Protein AF-A0A8B8A934-F1 (afdb_monomer)

Secondary structure (DSSP, 8-state):
---PPP------EEESSEEEEEETTTTEEEEEEEEE-SSS-SEEEGGGGGG-HHHHHHHHHHHHHTT------------------------------------------HHHHHHHHHHHHHHHHHHHHHHHHHHHHHHHHHHHHHHHHHHHHHHTTS----

Sequence (162 aa):
MNGTVEVCAPKRNIIGKVCAEYNYGGKTIQRHSKAHCKKCPQVYVSLKSFLYQECYKYVQNYITSQDITTLPPTRATADSSLPTLSSKASDVFEEISSTTTESIAKGTDNHSLIVIISLVCIIAVAVIMLIIVFLRQRKLYNNMDRSRFQYRDKDNSDEPFL

Radius of gyration: 29.74 Å; Cα contacts (8 Å, |Δi|>4): 90; chains: 1; bounding box: 53×74×87 Å

Organism: Crassostrea virginica (NCBI:txid6565)

Mean predicted aligned error: 20.71 Å

Solvent-accessible surface area (backbone atoms only — not comparable to full-atom values): 10635 Å² total; per-residue (Å²): 138,90,77,88,81,88,75,90,49,68,86,37,78,33,73,44,45,43,29,70,40,77,39,77,93,74,51,30,54,41,67,34,91,87,42,72,42,87,87,51,57,56,62,45,51,48,87,57,47,84,76,44,61,68,50,58,51,50,53,50,53,51,39,62,74,66,68,59,80,73,74,76,86,76,76,92,68,92,81,89,84,86,86,87,90,88,82,89,81,91,88,80,88,82,87,88,82,90,84,86,84,84,80,82,86,73,83,67,54,68,66,59,52,50,52,52,53,52,52,53,51,53,53,51,52,51,52,52,50,50,50,52,50,50,54,50,50,50,51,52,51,52,49,54,54,53,53,53,54,59,53,54,60,52,64,70,67,71,66,78,92,126

Foldseek 3Di:
DQDDDDADADKDKAAAQFAWDQDPVRSHTYGPPVGGADPDDRIDISVCRVVRVVSSVSVVVVCVVVVPPPDPPDDDDDDDDDDDDDDDDDDDDDDDDDDDDDDDPPPCPVVNVVVVVVVVVVVVVVVVVVVVVVVVVVVVVVVVVVVVVVVVVVVVVPDDDD

pLDDT: mean 74.5, std 23.87, range [25.52, 98.12]

Structure (mmCIF, N/CA/C/O backbone):
data_AF-A0A8B8A934-F1
#
_entry.id   AF-A0A8B8A934-F1
#
loop_
_atom_site.group_PDB
_atom_site.id
_atom_site.type_symbol
_atom_site.label_atom_id
_atom_site.label_alt_id
_atom_site.label_comp_id
_atom_site.label_asym_id
_atom_site.label_entity_id
_atom_site.label_seq_id
_atom_site.pdbx_PDB_ins_code
_atom_site.Cartn_x
_atom_site.Cartn_y
_atom_site.Cartn_z
_atom_site.occupancy
_atom_site.B_iso_or_equiv
_atom_site.auth_seq_id
_atom_site.auth_comp_id
_atom_site.auth_asym_id
_atom_site.auth_atom_id
_atom_site.pdbx_PDB_model_num
ATOM 1 N N . MET A 1 1 ? -19.919 17.647 5.607 1.00 41.59 1 MET A N 1
ATOM 2 C CA . MET A 1 1 ? -20.293 16.822 4.435 1.00 41.59 1 MET A CA 1
ATOM 3 C C . MET A 1 1 ? -19.438 15.566 4.453 1.00 41.59 1 MET A C 1
ATOM 5 O O . MET A 1 1 ? -18.224 15.696 4.429 1.00 41.59 1 MET A O 1
ATOM 9 N N . ASN A 1 2 ? -20.049 14.382 4.534 1.00 47.59 2 ASN A N 1
ATOM 10 C CA . ASN A 1 2 ? -19.340 13.100 4.479 1.00 47.59 2 ASN A CA 1
ATOM 11 C C . ASN A 1 2 ? -19.499 12.527 3.073 1.00 47.59 2 ASN A C 1
ATOM 13 O O . ASN A 1 2 ? -20.621 12.224 2.675 1.00 47.59 2 ASN A O 1
ATOM 17 N N . GLY A 1 3 ? -18.408 12.399 2.326 1.00 62.56 3 GLY A N 1
ATOM 18 C CA . GLY A 1 3 ? -18.427 11.839 0.978 1.00 62.56 3 GLY A CA 1
ATOM 19 C C . GLY A 1 3 ? -17.283 10.857 0.781 1.00 62.56 3 GLY A C 1
ATOM 20 O O . GLY A 1 3 ? -16.184 11.058 1.295 1.00 62.56 3 GLY A O 1
ATOM 21 N N . THR A 1 4 ? -17.541 9.786 0.040 1.00 73.38 4 THR A N 1
ATOM 22 C CA . THR A 1 4 ? -16.485 8.963 -0.549 1.00 73.38 4 THR A CA 1
ATOM 23 C C . THR A 1 4 ? -15.988 9.655 -1.809 1.00 73.38 4 THR A C 1
ATOM 25 O O . THR A 1 4 ? -16.798 10.125 -2.606 1.00 73.38 4 THR A O 1
ATOM 28 N N . VAL A 1 5 ? -14.673 9.708 -2.001 1.00 79.00 5 VAL A N 1
ATOM 29 C CA . VAL A 1 5 ? -14.085 10.196 -3.249 1.00 79.00 5 VAL A CA 1
ATOM 30 C C . VAL A 1 5 ? -13.743 9.005 -4.136 1.00 79.00 5 VAL A C 1
ATOM 32 O O . VAL A 1 5 ? -13.104 8.050 -3.688 1.00 79.00 5 VAL A O 1
ATOM 35 N N . GLU A 1 6 ? -14.193 9.048 -5.384 1.0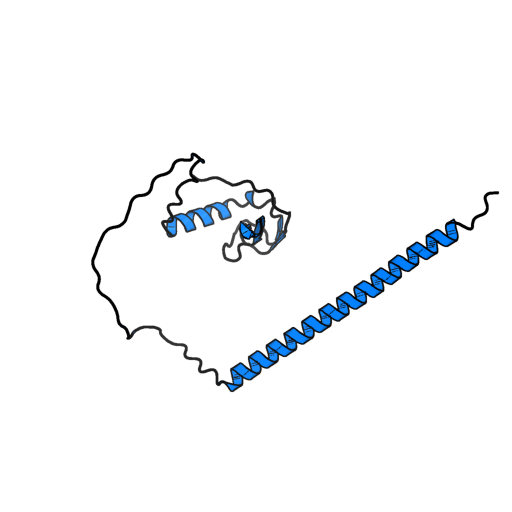0 86.62 6 GLU A N 1
ATOM 36 C CA . GLU A 1 6 ? -13.732 8.124 -6.411 1.00 86.62 6 GLU A CA 1
ATOM 37 C C . GLU A 1 6 ? -12.460 8.690 -7.040 1.00 86.62 6 GLU A C 1
ATOM 39 O O . GLU A 1 6 ? -12.375 9.875 -7.363 1.00 86.62 6 GLU A O 1
ATOM 44 N N . VAL A 1 7 ? -11.445 7.845 -7.173 1.00 89.31 7 VAL A N 1
ATOM 45 C CA . VAL A 1 7 ? -10.138 8.227 -7.705 1.00 89.31 7 VAL A CA 1
ATOM 46 C C . VAL A 1 7 ? -9.689 7.195 -8.723 1.00 89.31 7 VAL A C 1
ATOM 48 O O . VAL A 1 7 ? -9.840 5.991 -8.518 1.00 89.31 7 VAL A O 1
ATOM 51 N N . CYS A 1 8 ? -9.083 7.663 -9.809 1.00 92.25 8 CYS A N 1
ATOM 52 C CA . CYS A 1 8 ? -8.405 6.785 -10.750 1.00 92.25 8 CYS A CA 1
ATOM 53 C C . CYS A 1 8 ? -7.002 6.483 -10.211 1.00 92.25 8 CYS A C 1
ATOM 55 O O . CYS A 1 8 ? -6.138 7.359 -10.185 1.00 92.25 8 CYS A O 1
ATOM 57 N N . ALA A 1 9 ? -6.790 5.254 -9.739 1.00 93.75 9 ALA A N 1
ATOM 58 C CA . ALA A 1 9 ? -5.533 4.821 -9.139 1.00 93.75 9 ALA A CA 1
ATOM 59 C C . ALA A 1 9 ? -5.182 3.379 -9.550 1.00 93.75 9 ALA A C 1
ATOM 61 O O . ALA A 1 9 ? -6.084 2.556 -9.740 1.00 93.75 9 ALA A O 1
ATOM 62 N N . PRO A 1 10 ? -3.887 3.019 -9.634 1.00 94.44 10 PRO A N 1
ATOM 63 C CA . PRO A 1 10 ? -3.480 1.652 -9.935 1.00 94.44 10 PRO A CA 1
ATOM 64 C C . PRO A 1 10 ? -3.985 0.632 -8.904 1.00 94.44 10 PRO A C 1
ATOM 66 O O . PRO A 1 10 ? -4.003 0.875 -7.693 1.00 94.44 10 PRO A O 1
ATOM 69 N N . LYS A 1 11 ? -4.318 -0.569 -9.382 1.00 95.56 11 LYS A N 1
ATOM 70 C CA . LYS A 1 11 ? -4.669 -1.710 -8.529 1.00 95.56 11 LYS A CA 1
ATOM 71 C C . LYS A 1 11 ? -3.444 -2.156 -7.720 1.00 95.56 11 LYS A C 1
ATOM 73 O O . LYS A 1 11 ? -2.396 -2.462 -8.285 1.00 95.56 11 LYS A O 1
ATOM 78 N N . ARG A 1 12 ? -3.579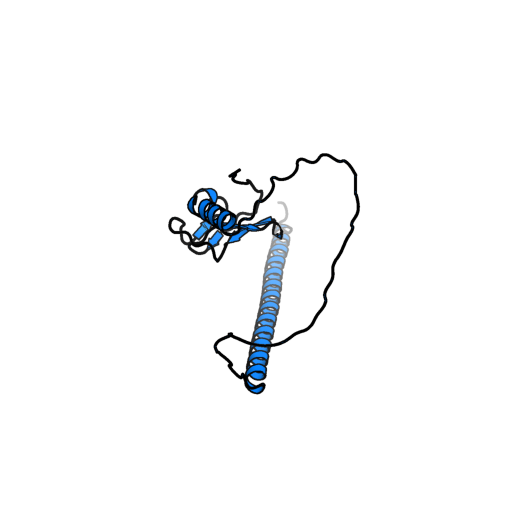 -2.231 -6.395 1.00 96.12 12 ARG A N 1
ATOM 79 C CA . ARG A 1 12 ? -2.525 -2.664 -5.461 1.00 96.12 12 ARG A CA 1
ATOM 80 C C . ARG A 1 12 ? -3.099 -3.604 -4.411 1.00 96.12 12 ARG A C 1
ATOM 82 O O . ARG A 1 12 ? -4.290 -3.549 -4.120 1.00 96.12 12 ARG A O 1
ATOM 89 N N . ASN A 1 13 ? -2.249 -4.438 -3.825 1.00 97.88 13 ASN A N 1
ATOM 90 C CA . ASN A 1 13 ? -2.611 -5.205 -2.638 1.00 97.88 13 ASN A CA 1
ATOM 91 C C . ASN A 1 13 ? -2.275 -4.387 -1.390 1.00 97.88 13 ASN A C 1
ATOM 93 O O . ASN A 1 13 ? -1.154 -3.902 -1.243 1.00 97.88 13 ASN A O 1
ATOM 97 N N . ILE A 1 14 ? -3.246 -4.251 -0.498 1.00 97.75 14 ILE A N 1
ATOM 98 C CA . ILE A 1 14 ? -3.086 -3.699 0.841 1.00 97.75 14 ILE A CA 1
ATOM 99 C C . ILE A 1 14 ? -2.813 -4.869 1.777 1.00 97.75 14 ILE A C 1
ATOM 101 O O . ILE A 1 14 ? -3.566 -5.841 1.773 1.00 97.75 14 ILE A O 1
ATOM 105 N N . ILE A 1 15 ? -1.714 -4.791 2.526 1.00 97.44 15 ILE A N 1
ATOM 106 C CA . ILE A 1 15 ? -1.213 -5.877 3.373 1.00 97.44 15 ILE A CA 1
ATOM 107 C C . ILE A 1 15 ? -1.299 -5.461 4.842 1.00 97.44 15 ILE A C 1
ATOM 109 O O . ILE A 1 15 ? -0.876 -4.365 5.214 1.00 97.44 15 ILE A O 1
ATOM 113 N N . GLY A 1 16 ? -1.781 -6.379 5.671 1.00 96.25 16 GLY A N 1
ATOM 114 C CA . GLY A 1 16 ? -2.090 -6.196 7.080 1.00 96.25 16 GLY A CA 1
ATOM 115 C C . GLY A 1 16 ? -3.568 -5.884 7.309 1.00 96.25 16 GLY A C 1
ATOM 116 O O . GLY A 1 16 ? -4.259 -5.379 6.425 1.00 96.25 16 GLY A O 1
ATOM 117 N N . LYS A 1 17 ? -4.038 -6.124 8.539 1.00 96.81 17 LYS A N 1
ATOM 118 C CA . LYS A 1 17 ? -5.351 -5.668 9.026 1.00 96.81 17 LYS A CA 1
ATOM 119 C C . LYS A 1 17 ? -5.389 -4.150 9.236 1.00 96.81 17 LYS A C 1
ATOM 121 O O . LYS A 1 17 ? -5.476 -3.656 10.363 1.00 96.81 17 LYS A O 1
ATOM 126 N N . VAL A 1 18 ? -5.251 -3.409 8.142 1.00 96.50 18 VAL A N 1
ATOM 127 C CA . VAL A 1 18 ? -5.225 -1.948 8.128 1.00 96.50 18 VAL A CA 1
ATOM 128 C C . VAL A 1 18 ? -6.009 -1.355 6.958 1.00 96.50 18 VAL A C 1
ATOM 130 O O . VAL A 1 18 ? -6.218 -1.980 5.913 1.00 96.50 18 VAL A O 1
ATOM 133 N N . CYS A 1 19 ? -6.453 -0.125 7.159 1.00 95.19 19 CYS A N 1
ATOM 134 C CA . CYS A 1 19 ? -7.199 0.653 6.194 1.00 95.19 19 CYS A CA 1
ATOM 135 C C . CYS A 1 19 ? -6.322 1.104 5.027 1.00 95.19 19 CYS A C 1
ATOM 137 O O . CYS A 1 19 ? -5.097 1.219 5.132 1.00 95.19 19 CYS A O 1
ATOM 139 N N . ALA A 1 20 ? -6.976 1.366 3.903 1.00 94.94 20 ALA A N 1
ATOM 140 C CA . ALA A 1 20 ? -6.359 2.003 2.758 1.00 94.94 20 ALA A CA 1
ATOM 141 C C . ALA A 1 20 ? -6.595 3.513 2.823 1.00 94.94 20 ALA A C 1
ATOM 143 O O . ALA A 1 20 ? -7.642 3.963 3.285 1.00 94.94 20 ALA A O 1
ATOM 144 N N . GLU A 1 21 ? -5.643 4.280 2.314 1.00 92.81 21 GLU A N 1
ATOM 145 C CA . GLU A 1 21 ? -5.765 5.721 2.112 1.00 92.81 21 GLU A CA 1
ATOM 146 C C . GLU A 1 21 ? -5.400 6.081 0.676 1.00 92.81 21 GLU A C 1
ATOM 148 O O . GLU A 1 21 ? -4.699 5.328 -0.007 1.00 92.81 21 GLU A O 1
ATOM 153 N N . TYR A 1 22 ? -5.845 7.249 0.225 1.00 92.62 22 TYR A N 1
ATOM 154 C CA . TYR A 1 22 ? -5.385 7.813 -1.032 1.00 92.62 22 TYR A CA 1
ATOM 155 C C . TYR A 1 22 ? -4.233 8.786 -0.782 1.00 92.62 22 TYR A C 1
ATOM 157 O O . TYR A 1 22 ? -4.380 9.773 -0.066 1.00 92.62 22 TYR A O 1
ATOM 165 N N . ASN A 1 23 ? -3.087 8.513 -1.397 1.00 92.12 23 ASN A N 1
ATOM 166 C CA . ASN A 1 23 ? -1.941 9.407 -1.397 1.00 92.12 23 ASN A CA 1
ATOM 167 C C . ASN A 1 23 ? -2.037 10.343 -2.602 1.00 92.12 23 ASN A C 1
ATOM 169 O O . ASN A 1 23 ? -1.838 9.910 -3.738 1.00 92.12 23 ASN A O 1
ATOM 173 N N . TYR A 1 24 ? -2.309 11.623 -2.348 1.00 90.56 24 TYR A N 1
ATOM 174 C CA . TYR A 1 24 ? -2.431 12.641 -3.393 1.00 90.56 24 TYR A CA 1
ATOM 175 C C . TYR A 1 24 ? -1.134 12.842 -4.186 1.00 90.56 24 TYR A C 1
ATOM 177 O O . TYR A 1 24 ? -1.185 12.930 -5.412 1.00 90.56 24 TYR A O 1
ATOM 185 N N . GLY A 1 25 ? 0.025 12.853 -3.519 1.00 92.06 25 GLY A N 1
ATOM 186 C CA . GLY A 1 25 ? 1.323 13.015 -4.183 1.00 92.06 25 GLY A CA 1
ATOM 187 C C . GLY A 1 25 ? 1.680 11.820 -5.068 1.00 92.06 25 GLY A C 1
ATOM 188 O O . GLY A 1 25 ? 2.184 11.986 -6.174 1.00 92.06 25 GLY A O 1
ATOM 189 N N . GLY A 1 26 ? 1.356 10.610 -4.608 1.00 91.00 26 GLY A N 1
ATOM 190 C CA . GLY A 1 26 ? 1.591 9.368 -5.350 1.00 91.00 26 GLY A CA 1
ATOM 191 C C . GLY A 1 26 ? 0.469 8.962 -6.309 1.00 91.00 26 GLY A C 1
ATOM 192 O O . GLY A 1 26 ? 0.621 7.963 -7.010 1.00 91.00 26 GLY A O 1
ATOM 193 N N . LYS A 1 27 ? -0.665 9.679 -6.308 1.00 93.50 27 LYS A N 1
ATOM 194 C CA . LYS A 1 27 ? -1.907 9.339 -7.030 1.00 93.50 27 LYS A CA 1
ATOM 195 C C . LYS A 1 27 ? -2.282 7.858 -6.908 1.00 93.50 27 LYS A C 1
ATOM 197 O O . LYS A 1 27 ? -2.635 7.189 -7.879 1.00 93.50 27 LYS A O 1
ATOM 202 N N . THR A 1 28 ? -2.138 7.314 -5.703 1.00 95.31 28 THR A N 1
ATOM 203 C CA . THR A 1 28 ? -2.260 5.876 -5.464 1.00 95.31 28 THR A CA 1
ATOM 204 C C . THR A 1 28 ? -3.028 5.593 -4.191 1.00 95.31 28 THR A C 1
ATOM 206 O O . THR A 1 28 ? -2.897 6.299 -3.193 1.00 95.31 28 THR A O 1
ATOM 209 N N . ILE A 1 29 ? -3.791 4.504 -4.211 1.00 95.62 29 ILE A N 1
ATOM 210 C CA . ILE A 1 29 ? -4.356 3.928 -2.996 1.00 95.62 29 ILE A CA 1
ATOM 211 C C . ILE A 1 29 ? -3.263 3.077 -2.347 1.00 95.62 29 ILE A C 1
ATOM 213 O O . ILE A 1 29 ? -2.711 2.175 -2.985 1.00 95.62 29 ILE A O 1
ATOM 217 N N . GLN A 1 30 ? -2.931 3.379 -1.098 1.00 95.88 30 GLN A N 1
ATOM 218 C CA . GLN A 1 30 ? -1.853 2.739 -0.354 1.00 95.88 30 GLN A CA 1
ATOM 219 C C . GLN A 1 30 ? -2.307 2.300 1.037 1.00 95.88 30 GLN A C 1
ATOM 221 O O . GLN A 1 30 ? -3.404 2.612 1.496 1.00 95.88 30 GLN A O 1
ATOM 226 N N . ARG A 1 31 ? -1.446 1.533 1.705 1.00 95.88 31 ARG A N 1
ATOM 227 C CA . ARG A 1 31 ? -1.650 1.063 3.073 1.00 95.88 31 ARG A CA 1
ATOM 228 C C . ARG A 1 31 ? -1.503 2.229 4.057 1.00 95.88 31 ARG A C 1
ATOM 230 O O . ARG A 1 31 ? -0.424 2.807 4.125 1.00 95.88 31 ARG A O 1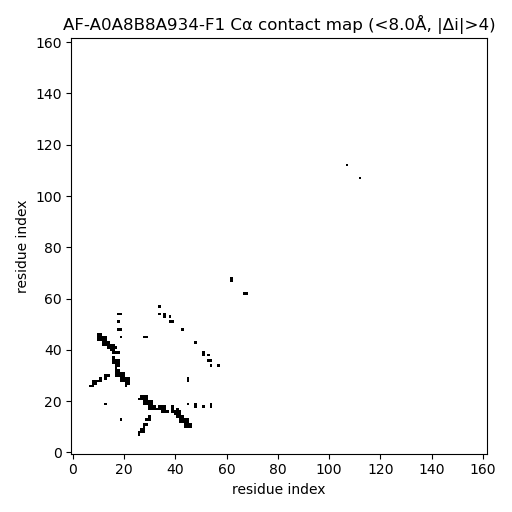
ATOM 237 N N . HIS A 1 32 ? -2.510 2.476 4.893 1.00 94.56 32 HIS A N 1
ATOM 238 C CA . HIS A 1 32 ? -2.387 3.381 6.036 1.00 94.56 32 HIS A CA 1
ATOM 239 C C . HIS A 1 32 ? -1.958 2.580 7.274 1.00 94.56 32 HIS A C 1
ATOM 241 O O . HIS A 1 32 ? -2.761 1.913 7.923 1.00 94.56 32 HIS A O 1
ATOM 247 N N . SER A 1 33 ? -0.667 2.605 7.608 1.00 92.50 33 SER A N 1
ATOM 248 C CA . SER A 1 33 ? -0.076 1.702 8.610 1.00 92.50 33 SER A CA 1
ATOM 249 C C . SER A 1 33 ? -0.616 1.862 10.037 1.00 92.50 33 SER A C 1
ATOM 251 O O . SER A 1 33 ? -0.567 0.890 10.785 1.00 92.50 33 SER A O 1
ATOM 253 N N . LYS A 1 34 ? -1.146 3.038 10.397 1.00 91.31 34 LYS A N 1
ATOM 254 C CA . LYS A 1 34 ? -1.645 3.370 11.748 1.00 91.31 34 LYS A CA 1
ATOM 255 C C . LYS A 1 34 ? -3.152 3.144 11.952 1.00 91.31 34 LYS A C 1
ATOM 257 O O . LYS A 1 34 ? -3.644 3.227 13.073 1.00 91.31 34 LYS A O 1
ATOM 262 N N . ALA A 1 35 ? -3.890 2.851 10.885 1.00 92.69 35 ALA A N 1
ATOM 263 C CA . ALA A 1 35 ? -5.345 2.774 10.880 1.00 92.69 35 ALA A CA 1
ATOM 264 C C . ALA A 1 35 ? -5.737 1.305 10.830 1.00 92.69 35 ALA A C 1
ATOM 266 O O . ALA A 1 35 ? -5.952 0.731 9.763 1.00 92.69 35 ALA A O 1
ATOM 267 N N . HIS A 1 36 ? -5.759 0.670 11.994 1.00 94.44 36 HIS A N 1
ATOM 268 C CA . HIS A 1 36 ? -6.119 -0.736 12.106 1.00 94.44 36 HIS A CA 1
ATOM 269 C C . HIS A 1 36 ? -7.617 -0.950 11.880 1.00 94.44 36 HIS A C 1
ATOM 271 O O . HIS A 1 36 ? -8.447 -0.164 12.332 1.00 94.44 36 HIS A O 1
ATOM 277 N N . CYS A 1 37 ? -7.960 -2.049 11.210 1.00 94.44 37 CYS A N 1
ATOM 278 C CA . CYS A 1 37 ? -9.342 -2.435 10.936 1.00 94.44 37 CYS A CA 1
ATOM 279 C C . CYS A 1 37 ? -9.625 -3.859 11.428 1.00 94.44 37 CYS A C 1
ATOM 281 O O . CYS A 1 37 ? -8.749 -4.726 11.424 1.00 94.44 37 CYS A O 1
ATOM 283 N N . LYS A 1 38 ? -10.847 -4.100 11.919 1.00 95.25 38 LYS A N 1
ATOM 284 C CA . LYS A 1 38 ? -11.232 -5.383 12.529 1.00 95.25 38 LYS A CA 1
ATOM 285 C C . LYS A 1 38 ? -11.814 -6.346 11.496 1.00 95.25 38 LYS A C 1
ATOM 287 O O . LYS A 1 38 ? -11.501 -7.539 11.530 1.00 95.25 38 LYS A O 1
ATOM 292 N N . LYS A 1 39 ? -12.652 -5.819 10.598 1.00 95.50 39 LYS A N 1
ATOM 293 C CA . LYS A 1 39 ? -13.431 -6.547 9.585 1.00 95.50 39 LYS A CA 1
ATOM 294 C C . LYS A 1 39 ? -12.671 -6.746 8.276 1.00 95.50 39 LYS A C 1
ATOM 296 O O . LYS A 1 39 ? -13.036 -7.619 7.494 1.00 95.50 39 LYS A O 1
ATOM 301 N N . CYS A 1 40 ? -11.633 -5.957 8.026 1.00 95.44 40 CYS A N 1
ATOM 302 C CA . CYS A 1 40 ? -10.785 -6.137 6.854 1.00 95.44 40 CYS A CA 1
ATOM 303 C C . CYS A 1 40 ? -9.936 -7.429 6.945 1.00 95.44 40 CYS A C 1
ATOM 305 O O . CYS A 1 40 ? -9.521 -7.842 8.037 1.00 95.44 40 CYS A O 1
ATOM 307 N N . PRO A 1 41 ? -9.661 -8.092 5.809 1.00 97.06 41 PRO A N 1
ATOM 308 C CA . PRO A 1 41 ? -8.782 -9.255 5.755 1.00 97.06 41 PRO A CA 1
ATOM 309 C C . PRO A 1 41 ? -7.307 -8.837 5.854 1.00 97.06 41 PRO A C 1
ATOM 311 O O . PRO A 1 41 ? -6.965 -7.666 5.709 1.00 97.06 41 PRO A O 1
ATOM 314 N N . GLN A 1 42 ? -6.416 -9.816 6.048 1.00 97.38 42 GLN A N 1
ATOM 315 C CA . GLN A 1 42 ? -4.967 -9.570 6.073 1.00 97.38 42 GLN A CA 1
ATOM 316 C C . GLN A 1 42 ? -4.417 -9.054 4.743 1.00 97.38 42 GLN A C 1
ATOM 318 O O . GLN A 1 42 ? -3.415 -8.349 4.732 1.00 97.38 42 GLN A O 1
ATOM 323 N N . VAL A 1 43 ? -5.036 -9.415 3.620 1.00 97.50 43 VAL A N 1
ATOM 324 C CA . VAL A 1 43 ? -4.664 -8.897 2.305 1.00 97.50 43 VAL A CA 1
ATOM 325 C C . VAL A 1 43 ? -5.931 -8.630 1.508 1.00 97.50 43 VAL A C 1
ATOM 327 O O . VAL A 1 43 ? -6.801 -9.496 1.420 1.00 97.50 43 VAL A O 1
ATOM 330 N N . TYR A 1 44 ? -6.041 -7.445 0.912 1.00 97.31 44 TYR A N 1
ATOM 331 C CA . TYR A 1 44 ? -7.117 -7.121 -0.023 1.00 97.31 44 TYR A CA 1
ATOM 332 C C . TYR A 1 44 ? -6.648 -6.206 -1.146 1.00 97.31 44 TYR A C 1
ATOM 334 O O . TYR A 1 44 ? -5.645 -5.510 -1.048 1.00 97.31 44 TYR A O 1
ATOM 342 N N . VAL A 1 45 ? -7.412 -6.198 -2.232 1.00 97.62 45 VAL A N 1
ATOM 343 C CA . VAL A 1 45 ? -7.171 -5.324 -3.379 1.00 97.62 45 VAL A CA 1
ATOM 344 C C . VAL A 1 45 ? -7.671 -3.913 -3.074 1.00 97.62 45 VAL A C 1
ATOM 346 O O . VAL A 1 45 ? -8.805 -3.758 -2.629 1.00 97.62 45 VAL A O 1
ATOM 349 N N . SER A 1 46 ? -6.886 -2.891 -3.411 1.00 95.38 46 SER A N 1
ATOM 350 C CA . SER A 1 46 ? -7.207 -1.471 -3.226 1.00 95.38 46 SER A CA 1
ATOM 351 C C . SER A 1 46 ? -8.578 -1.061 -3.775 1.00 95.38 46 SER A C 1
ATOM 353 O O . SER A 1 46 ? -9.274 -0.294 -3.124 1.00 95.38 46 SER A O 1
ATOM 355 N N . LEU A 1 47 ? -9.008 -1.629 -4.908 1.00 93.62 47 LEU A N 1
ATOM 356 C CA . LEU A 1 47 ? -10.336 -1.420 -5.512 1.00 93.62 47 LEU A CA 1
ATOM 357 C C . LEU A 1 47 ? -11.506 -1.851 -4.613 1.00 93.62 47 LEU A C 1
ATOM 359 O O . LEU A 1 47 ? -12.627 -1.419 -4.828 1.00 93.62 47 LEU A O 1
ATOM 363 N N . LYS A 1 48 ? -11.265 -2.722 -3.629 1.00 94.56 48 LYS A N 1
ATOM 364 C CA . LYS A 1 48 ? -12.273 -3.228 -2.685 1.00 94.56 48 LYS A CA 1
ATOM 365 C C . LYS A 1 48 ? -12.227 -2.514 -1.330 1.00 94.56 48 LYS A C 1
ATOM 367 O O . LYS A 1 48 ? -12.883 -2.956 -0.393 1.00 94.56 48 LYS A O 1
ATOM 372 N N . SER A 1 49 ? -11.452 -1.435 -1.201 1.00 92.75 49 SER A N 1
ATOM 373 C CA . SER A 1 49 ? -11.314 -0.670 0.047 1.00 92.75 49 SER A CA 1
ATOM 374 C C . SER A 1 49 ? -12.649 -0.112 0.556 1.00 92.75 49 SER A C 1
ATOM 376 O O . SER A 1 49 ? -12.886 -0.109 1.763 1.00 92.75 49 SER A O 1
ATOM 378 N N . PHE A 1 50 ? -13.557 0.253 -0.356 1.00 91.06 50 PHE A N 1
ATOM 379 C CA . PHE A 1 50 ? -14.893 0.771 -0.040 1.00 91.06 50 PHE A CA 1
ATOM 380 C C . PHE A 1 50 ? -15.783 -0.208 0.743 1.00 91.06 50 PHE A C 1
ATOM 382 O O . PHE A 1 50 ? -16.739 0.210 1.398 1.00 91.06 50 PHE A O 1
ATOM 389 N N . LEU A 1 51 ? -15.471 -1.508 0.724 1.00 93.50 51 LEU A N 1
ATOM 390 C CA . LEU A 1 51 ? -16.200 -2.513 1.501 1.00 93.50 51 LEU A CA 1
ATOM 391 C C . LEU A 1 51 ? -15.956 -2.369 3.014 1.00 93.50 51 LEU A C 1
ATOM 393 O O . LEU A 1 51 ? -16.766 -2.829 3.818 1.00 93.50 51 LEU A O 1
ATOM 397 N N . TYR A 1 52 ? -14.869 -1.710 3.430 1.00 92.88 52 TYR A N 1
ATOM 398 C CA . TYR A 1 52 ? -14.475 -1.597 4.837 1.00 92.88 52 TYR A CA 1
ATOM 399 C C . TYR A 1 52 ? -14.908 -0.258 5.435 1.00 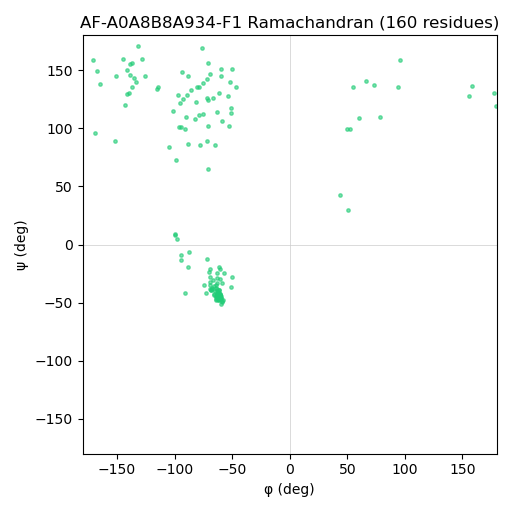92.88 52 TYR A C 1
ATOM 401 O O . TYR A 1 52 ? -14.100 0.620 5.728 1.00 92.88 52 TYR A O 1
ATOM 409 N N . GLN A 1 53 ? -16.213 -0.123 5.669 1.00 90.88 53 GLN A N 1
ATOM 410 C CA . GLN A 1 53 ? -16.837 1.111 6.171 1.00 90.88 53 GLN A CA 1
ATOM 411 C C . GLN A 1 53 ? -16.269 1.620 7.511 1.00 90.88 53 GLN A C 1
ATOM 413 O O . GLN A 1 53 ? -16.309 2.813 7.801 1.00 90.88 53 GLN A O 1
ATOM 418 N N . GLU A 1 54 ? -15.687 0.736 8.327 1.00 90.75 54 GLU A N 1
ATOM 419 C CA . GLU A 1 54 ? -15.005 1.124 9.570 1.00 90.75 54 GLU A CA 1
ATOM 420 C C . GLU A 1 54 ? -13.816 2.073 9.338 1.00 90.75 54 GLU A C 1
ATOM 422 O O . GLU A 1 54 ? -13.558 2.942 10.167 1.00 90.75 54 GLU A O 1
ATOM 427 N N . CYS A 1 55 ? -13.151 1.973 8.185 1.00 90.44 55 CYS A N 1
ATOM 428 C CA . CYS A 1 55 ? -12.019 2.823 7.831 1.00 90.44 55 CYS A CA 1
ATOM 429 C C . CYS A 1 55 ? -12.424 4.276 7.570 1.00 90.44 55 CYS A C 1
ATOM 431 O O . CYS A 1 55 ? -11.678 5.195 7.891 1.00 90.44 55 CYS A O 1
ATOM 433 N N . TYR A 1 56 ? -13.632 4.500 7.055 1.00 85.94 56 TYR A N 1
ATOM 434 C CA . TYR A 1 56 ? -14.153 5.849 6.837 1.00 85.94 56 TYR A CA 1
ATOM 435 C C . TYR A 1 56 ? -14.566 6.506 8.158 1.00 85.94 56 TYR A C 1
ATOM 437 O O . TYR A 1 56 ? -14.327 7.694 8.365 1.00 85.94 56 TYR A O 1
ATOM 445 N N . LYS A 1 57 ? -15.093 5.714 9.102 1.00 83.69 57 LYS A N 1
ATOM 446 C CA . LYS A 1 57 ? -15.390 6.183 10.465 1.00 83.69 57 LYS A CA 1
ATOM 447 C C . LYS A 1 57 ? -14.127 6.564 11.237 1.00 83.69 57 LYS A C 1
ATOM 449 O O . LYS A 1 57 ? -14.152 7.526 11.995 1.00 83.69 57 LYS A O 1
ATOM 454 N N . TYR A 1 58 ? -13.025 5.840 11.030 1.00 80.69 58 TYR A N 1
ATOM 455 C CA . TYR A 1 58 ? -11.734 6.178 11.635 1.00 80.69 58 TYR A CA 1
ATOM 456 C C . TYR A 1 58 ? -11.272 7.585 11.234 1.00 80.69 58 TYR A C 1
ATOM 458 O O . TYR A 1 58 ? -10.951 8.395 12.100 1.00 80.69 58 TYR A O 1
ATOM 466 N N . VAL A 1 59 ? -11.307 7.895 9.935 1.00 75.31 59 VAL A N 1
ATOM 467 C CA . VAL A 1 59 ? -10.932 9.220 9.416 1.00 75.31 59 VAL A CA 1
ATOM 468 C C . VAL A 1 59 ? -11.860 10.306 9.956 1.00 75.31 59 VAL A C 1
ATOM 470 O O . VAL A 1 59 ? -11.392 11.365 10.358 1.00 75.31 59 VAL A O 1
ATOM 473 N N . GLN A 1 60 ? -13.162 10.033 10.029 1.00 74.25 60 GLN A N 1
ATOM 474 C CA . GLN A 1 60 ? -14.130 10.968 10.596 1.00 74.25 60 GLN A CA 1
ATOM 475 C C . GLN A 1 60 ? -13.813 11.3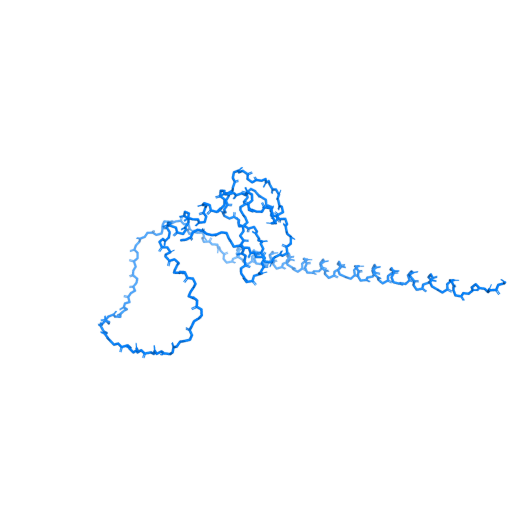12 12.053 1.00 74.25 60 GLN A C 1
ATOM 477 O O . GLN A 1 60 ? -13.703 12.485 12.390 1.00 74.25 60 GLN A O 1
ATOM 482 N N . ASN A 1 61 ? -13.604 10.298 12.893 1.00 77.44 61 ASN A N 1
ATOM 483 C CA . ASN A 1 61 ? -13.258 10.508 14.296 1.00 77.44 61 ASN A CA 1
ATOM 484 C C . ASN A 1 61 ? -11.936 11.263 14.440 1.00 77.44 61 ASN A C 1
ATOM 486 O O . ASN A 1 61 ? -11.828 12.130 15.298 1.00 77.44 61 ASN A O 1
ATOM 490 N N . TYR A 1 62 ? -10.952 10.964 13.588 1.00 76.62 62 TYR A N 1
ATOM 491 C CA . TYR A 1 62 ? -9.676 11.672 13.565 1.00 76.62 62 TYR A CA 1
ATOM 492 C C . TYR A 1 62 ? -9.855 13.162 13.238 1.00 76.62 62 TYR A C 1
ATOM 494 O O . TYR A 1 62 ? -9.355 14.007 13.976 1.00 76.62 62 TYR A O 1
ATOM 502 N N . ILE A 1 63 ? -10.624 13.494 12.196 1.00 74.88 63 ILE A N 1
ATOM 503 C CA . ILE A 1 63 ? -10.916 14.885 11.808 1.00 74.88 63 ILE A CA 1
ATOM 504 C C . ILE A 1 63 ? -11.671 15.615 12.923 1.00 74.88 63 ILE A C 1
ATOM 506 O O . ILE A 1 63 ? -11.283 16.718 13.298 1.00 74.88 63 ILE A O 1
ATOM 510 N N . THR A 1 64 ? -12.708 14.990 13.490 1.00 73.75 64 THR A N 1
ATOM 511 C CA . THR A 1 64 ? -13.484 15.567 14.597 1.00 73.75 64 THR A CA 1
ATOM 512 C C . THR A 1 64 ? -12.630 15.754 15.851 1.00 73.75 64 THR A C 1
ATOM 514 O O . THR A 1 64 ? -12.767 16.762 16.5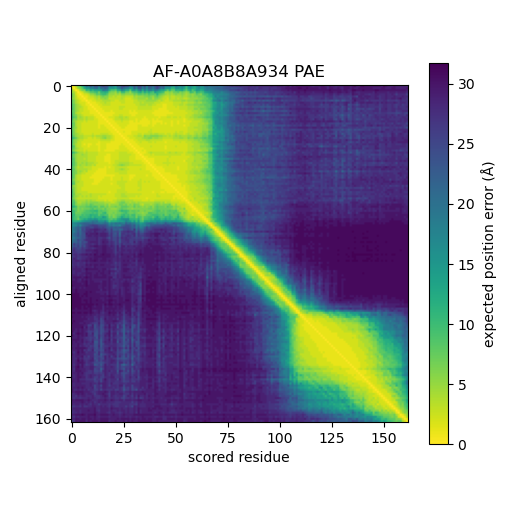29 1.00 73.75 64 THR A O 1
ATOM 517 N N . SER A 1 65 ? -11.711 14.828 16.146 1.00 73.81 65 SER A N 1
ATOM 518 C CA . SER A 1 65 ? -10.817 14.930 17.308 1.00 73.81 65 SER A CA 1
ATOM 519 C C . SER A 1 65 ? -9.756 16.023 17.186 1.00 73.81 65 SER A C 1
ATOM 521 O O . SER A 1 65 ? -9.253 16.485 18.203 1.00 73.81 65 SER A O 1
ATOM 523 N N . GLN A 1 66 ? -9.407 16.428 15.962 1.00 71.31 66 GLN A N 1
ATOM 524 C CA . GLN A 1 66 ? -8.437 17.498 15.723 1.00 71.31 66 GLN A CA 1
ATOM 525 C C . GLN A 1 66 ? -9.083 18.857 15.444 1.00 71.31 66 GLN A C 1
ATOM 527 O O . GLN A 1 66 ? -8.370 19.799 15.116 1.00 71.31 66 GLN A O 1
ATOM 532 N N . ASP A 1 67 ? -10.413 18.955 15.537 1.00 56.56 67 ASP A N 1
ATOM 533 C CA . ASP A 1 67 ? -11.177 20.171 15.235 1.00 56.56 67 ASP A CA 1
ATOM 534 C C . ASP A 1 67 ? -10.815 20.787 13.864 1.00 56.56 67 ASP A C 1
ATOM 536 O O . ASP A 1 67 ? -10.883 21.997 13.634 1.00 56.56 67 ASP A O 1
ATOM 540 N N . ILE A 1 68 ? -10.398 19.938 12.912 1.00 58.09 68 ILE A N 1
ATOM 541 C CA . ILE A 1 68 ? -10.037 20.374 11.563 1.00 58.09 68 ILE A CA 1
ATOM 542 C C . ILE A 1 68 ? -11.345 20.594 10.809 1.00 58.09 68 ILE A C 1
ATOM 544 O O . ILE A 1 68 ? -11.842 19.721 10.090 1.00 58.09 68 ILE A O 1
ATOM 548 N N . THR A 1 69 ? -11.904 21.793 10.964 1.00 41.91 69 THR A N 1
ATOM 549 C CA . THR A 1 69 ? -12.950 22.312 10.085 1.00 41.91 69 THR A CA 1
ATOM 550 C C . THR A 1 69 ? -12.338 22.490 8.699 1.00 41.91 69 THR A C 1
ATOM 552 O O . THR A 1 69 ? -11.827 23.546 8.336 1.00 41.91 69 THR A O 1
ATOM 555 N N . THR A 1 70 ? -12.336 21.415 7.912 1.00 46.97 70 THR A N 1
ATOM 556 C CA . THR A 1 70 ? -11.964 21.492 6.501 1.00 46.97 70 THR A CA 1
ATOM 557 C C . THR A 1 70 ? -13.106 22.218 5.801 1.00 46.97 70 THR A C 1
ATOM 559 O O . THR A 1 70 ? -14.175 21.637 5.589 1.00 46.97 70 THR A O 1
ATOM 562 N N . LEU A 1 71 ? -12.912 23.506 5.501 1.00 41.53 71 LEU A N 1
ATOM 563 C CA . LEU A 1 71 ? -13.808 24.242 4.615 1.00 41.53 71 LEU A CA 1
ATOM 564 C C . LEU A 1 71 ? -13.985 23.449 3.305 1.00 41.53 71 LEU A C 1
ATOM 566 O O . LEU A 1 71 ? -13.016 22.867 2.805 1.00 41.53 71 LEU A O 1
ATOM 570 N N . PRO A 1 72 ? -15.207 23.390 2.748 1.00 52.47 72 PRO A N 1
ATOM 571 C CA . PRO A 1 72 ? -15.451 22.703 1.486 1.00 52.47 72 PRO A CA 1
ATOM 572 C C . PRO A 1 72 ? -14.597 23.325 0.368 1.00 52.47 72 PRO A C 1
ATOM 574 O O . PRO A 1 72 ? -14.301 24.520 0.428 1.00 52.47 72 PRO A O 1
ATOM 577 N N . PRO A 1 73 ? -14.208 22.555 -0.666 1.00 50.31 73 PRO A N 1
ATOM 578 C CA . PRO A 1 73 ? -13.428 23.097 -1.766 1.00 50.31 73 PRO A CA 1
ATOM 579 C C . PRO A 1 73 ? -14.261 24.162 -2.484 1.00 50.31 73 PRO A C 1
ATOM 581 O O . PRO A 1 73 ? -15.311 23.873 -3.064 1.00 50.31 73 PRO A O 1
ATOM 584 N N . THR A 1 74 ? -13.787 25.404 -2.401 1.00 35.41 74 THR A N 1
ATOM 585 C CA . THR A 1 74 ? -14.314 26.566 -3.108 1.00 35.41 74 THR A CA 1
ATOM 586 C C . THR A 1 74 ? -14.437 26.231 -4.589 1.00 35.41 74 THR A C 1
ATOM 588 O O . THR A 1 74 ? -13.446 25.941 -5.262 1.00 35.41 74 THR A O 1
ATOM 591 N N . ARG A 1 75 ? -15.674 26.251 -5.098 1.00 41.19 75 ARG A N 1
ATOM 592 C CA . ARG A 1 75 ? -15.941 26.277 -6.538 1.00 41.19 75 ARG A CA 1
ATOM 593 C C . ARG A 1 75 ? -15.162 27.443 -7.138 1.00 41.19 75 ARG A C 1
ATOM 595 O O . ARG A 1 75 ? -15.283 28.565 -6.655 1.00 41.19 75 ARG A O 1
ATOM 602 N N . ALA A 1 76 ? -14.381 27.161 -8.177 1.00 43.06 76 ALA A N 1
ATOM 603 C CA . ALA A 1 76 ? -13.656 28.166 -8.935 1.00 43.06 76 ALA A CA 1
ATOM 604 C C . ALA A 1 76 ? -14.606 29.288 -9.368 1.00 43.06 76 ALA A C 1
ATOM 606 O O . ALA A 1 76 ? -15.499 29.068 -10.180 1.00 43.06 76 ALA A O 1
ATOM 607 N N . THR A 1 77 ? -14.398 30.479 -8.818 1.00 34.34 77 THR A N 1
ATOM 608 C CA . THR A 1 77 ? -14.823 31.730 -9.439 1.00 34.34 77 THR A CA 1
ATOM 609 C C . THR A 1 77 ? -13.732 32.743 -9.136 1.00 34.34 77 THR A C 1
ATOM 611 O O . THR A 1 77 ? -13.365 32.938 -7.979 1.00 34.34 77 THR A O 1
ATOM 614 N N . ALA A 1 78 ? -13.143 33.283 -10.197 1.00 40.97 78 ALA A N 1
ATOM 615 C CA . ALA A 1 78 ? -12.198 34.378 -10.125 1.00 40.97 78 ALA A CA 1
ATOM 616 C C . ALA A 1 78 ? -12.896 35.601 -9.521 1.00 40.97 78 ALA A C 1
ATOM 618 O O . ALA A 1 78 ? -13.972 35.950 -9.992 1.00 40.97 78 ALA A O 1
ATOM 619 N N . ASP A 1 79 ? -12.292 36.237 -8.517 1.00 27.66 79 ASP A N 1
ATOM 620 C CA . ASP A 1 79 ? -12.058 37.677 -8.585 1.00 27.66 79 ASP A CA 1
ATOM 621 C C . ASP A 1 79 ? -11.096 38.179 -7.505 1.00 27.66 79 ASP A C 1
ATOM 623 O O . ASP A 1 79 ? -10.962 37.617 -6.418 1.00 27.66 79 ASP A O 1
ATOM 627 N N . SER A 1 80 ? -10.379 39.233 -7.879 1.00 43.12 80 SER A N 1
ATOM 628 C CA . SER A 1 80 ? -9.312 39.885 -7.124 1.00 43.12 80 SER A CA 1
ATOM 629 C C . SER A 1 80 ? -9.854 40.739 -5.976 1.00 43.12 80 SER A C 1
ATOM 631 O O . SER A 1 80 ? -10.789 41.506 -6.180 1.00 43.12 80 SER A O 1
ATOM 633 N N . SER A 1 81 ? -9.205 40.713 -4.806 1.00 33.81 81 SER A N 1
ATOM 634 C CA . SER A 1 81 ? -8.866 41.925 -4.028 1.00 33.81 81 SER A CA 1
ATOM 635 C C . SER A 1 81 ? -8.183 41.592 -2.695 1.00 33.81 81 SER A C 1
ATOM 637 O O . SER A 1 81 ? -8.638 40.769 -1.908 1.00 33.81 81 SER A O 1
ATOM 639 N N . LEU A 1 82 ? -7.064 42.275 -2.463 1.00 37.91 82 LEU A N 1
ATOM 640 C CA . LEU A 1 82 ? -6.344 42.409 -1.195 1.00 37.91 82 LEU 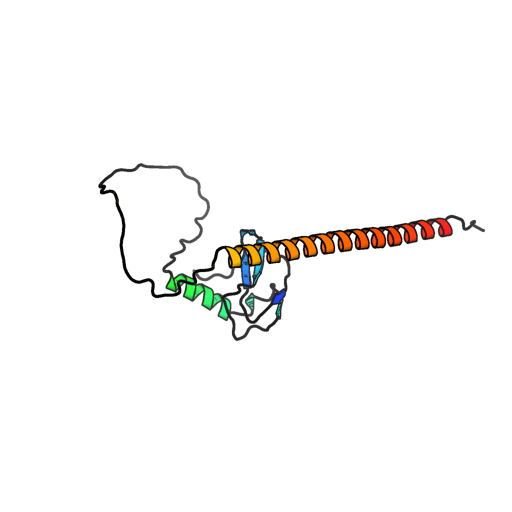A CA 1
ATOM 641 C C . LEU A 1 82 ? -6.913 43.623 -0.430 1.00 37.91 82 LEU A C 1
ATOM 643 O O . LEU A 1 82 ? -7.268 44.613 -1.073 1.00 37.91 82 LEU A O 1
ATOM 647 N N . PRO A 1 83 ? -6.995 43.585 0.912 1.00 40.84 83 PRO A N 1
ATOM 648 C CA . PRO A 1 83 ? -6.203 44.536 1.715 1.00 40.84 83 PRO A CA 1
ATOM 649 C C . PRO A 1 83 ? -5.637 43.880 2.995 1.00 40.84 83 PRO A C 1
ATOM 651 O O . PRO A 1 83 ? -6.289 43.073 3.645 1.00 40.84 83 PRO A O 1
ATOM 654 N N . THR A 1 84 ? -4.338 44.006 3.265 1.00 25.52 84 THR A N 1
ATOM 655 C CA . THR A 1 84 ? -3.657 45.080 4.025 1.00 25.52 84 THR A CA 1
ATOM 656 C C . THR A 1 84 ? -3.788 44.968 5.553 1.00 25.52 84 THR A C 1
ATOM 658 O O . THR A 1 84 ? -4.827 45.204 6.156 1.00 25.52 84 THR A O 1
ATOM 661 N N . LEU A 1 85 ? -2.627 44.631 6.117 1.00 36.56 85 LEU A N 1
ATOM 662 C CA . LEU A 1 85 ? -2.115 44.603 7.489 1.00 36.56 85 LEU A CA 1
ATOM 663 C C . LEU A 1 85 ? -2.324 45.901 8.309 1.00 36.56 85 LEU A C 1
ATOM 665 O O . LEU A 1 85 ? -2.234 46.976 7.724 1.00 36.56 85 LEU A O 1
ATOM 669 N N . SER A 1 86 ? -2.452 45.793 9.650 1.00 29.08 86 SER A N 1
ATOM 670 C CA . SER A 1 86 ? -1.907 46.694 10.718 1.00 29.08 86 SER A CA 1
ATOM 671 C C . SER A 1 86 ? -2.719 46.539 12.033 1.00 29.08 86 SER A C 1
ATOM 673 O O . SER A 1 86 ? -3.939 46.533 11.958 1.00 29.08 86 SER A O 1
ATOM 675 N N . SER A 1 87 ? -2.200 46.456 13.271 1.00 34.62 87 SER A N 1
ATOM 676 C CA . SER A 1 87 ? -0.838 46.377 13.834 1.00 34.62 87 SER A CA 1
ATOM 677 C C . SER A 1 87 ? -0.863 46.068 15.356 1.00 34.62 87 SER A C 1
ATOM 679 O O . SER A 1 87 ? -1.835 46.405 16.024 1.00 34.62 87 SER A O 1
ATOM 681 N N . LYS A 1 88 ? 0.281 45.541 15.851 1.00 35.44 88 LYS A N 1
ATOM 682 C CA . LYS A 1 88 ? 0.954 45.717 17.176 1.00 35.44 88 LYS A CA 1
ATOM 683 C C . LYS A 1 88 ? 0.276 45.196 18.463 1.00 35.44 88 LYS A C 1
ATOM 685 O O . LYS A 1 88 ? -0.920 45.333 18.632 1.00 35.44 88 LYS A O 1
ATOM 690 N N . ALA A 1 89 ? 0.984 44.621 19.445 1.00 32.31 89 ALA A N 1
ATOM 691 C CA . ALA A 1 89 ? 2.400 44.696 19.864 1.00 32.31 89 ALA A CA 1
ATOM 692 C C . ALA A 1 89 ? 2.937 43.280 20.213 1.00 32.31 89 ALA A C 1
ATOM 694 O O . ALA A 1 89 ? 2.173 42.452 20.691 1.00 32.31 89 ALA A O 1
ATOM 695 N N . SER A 1 90 ? 4.134 42.847 19.794 1.00 30.48 90 SER A N 1
ATOM 696 C CA . SER A 1 90 ? 5.477 43.124 20.353 1.00 30.48 90 SER A CA 1
ATOM 697 C C . SER A 1 90 ? 5.599 42.899 21.864 1.00 30.48 90 SER A C 1
ATOM 699 O O . SER A 1 90 ? 5.288 43.802 22.627 1.00 30.48 90 SER A O 1
ATOM 701 N N . ASP A 1 91 ? 6.146 41.744 22.255 1.00 30.64 91 ASP A N 1
ATOM 702 C CA . ASP A 1 91 ? 7.413 41.712 22.995 1.00 30.64 91 ASP A CA 1
ATOM 703 C C . ASP A 1 91 ? 8.179 40.406 22.709 1.00 30.64 91 ASP A C 1
ATOM 705 O O . ASP A 1 91 ? 7.590 39.367 22.409 1.00 30.64 91 ASP A O 1
ATOM 709 N N . VAL A 1 92 ? 9.504 40.514 22.677 1.00 37.12 92 VAL A N 1
ATOM 710 C CA . VAL A 1 92 ? 10.478 39.596 22.066 1.00 37.12 92 VAL A CA 1
ATOM 711 C C . VAL A 1 92 ? 11.360 38.975 23.158 1.00 37.12 92 VAL A C 1
ATOM 713 O O . VAL A 1 92 ? 11.872 39.737 23.962 1.00 37.12 92 VAL A O 1
ATOM 716 N N . PHE A 1 93 ? 11.546 37.639 23.087 1.00 38.03 93 PHE A N 1
ATOM 717 C CA . PHE A 1 93 ? 12.726 36.800 23.448 1.00 38.03 93 PHE A CA 1
ATOM 718 C C . PHE A 1 93 ? 13.297 36.925 24.886 1.00 38.03 93 PHE A C 1
ATOM 720 O O . PHE A 1 93 ? 13.414 38.010 25.422 1.00 38.03 93 PHE A O 1
ATOM 727 N N . GLU A 1 94 ? 13.646 35.882 25.643 1.00 30.75 94 GLU A N 1
ATOM 728 C CA . GLU A 1 94 ? 14.608 34.782 25.426 1.00 30.75 94 GLU A CA 1
ATOM 729 C C . GLU A 1 94 ? 14.519 33.934 26.732 1.00 30.75 94 GLU A C 1
ATOM 731 O O . GLU A 1 94 ? 14.470 34.496 27.821 1.00 30.75 94 GLU A O 1
ATOM 736 N N . GLU A 1 95 ? 14.135 32.655 26.700 1.00 32.28 95 GLU A N 1
ATOM 737 C CA . GLU A 1 95 ? 15.012 31.466 26.729 1.00 32.28 95 GLU A CA 1
ATOM 738 C C . GLU A 1 95 ? 15.265 30.862 28.137 1.00 32.28 95 GLU A C 1
ATOM 740 O O . GLU A 1 95 ? 15.543 31.543 29.115 1.00 32.28 95 GLU A O 1
ATOM 745 N N . ILE A 1 96 ? 15.174 29.523 28.160 1.00 34.75 96 ILE A N 1
ATOM 746 C CA . ILE A 1 96 ? 15.668 28.511 29.120 1.00 34.75 96 ILE A CA 1
ATOM 747 C C . ILE A 1 96 ? 15.177 28.551 30.587 1.00 34.75 96 ILE A C 1
ATOM 749 O O . ILE A 1 96 ? 15.700 29.264 31.432 1.00 34.75 96 ILE A O 1
ATOM 753 N N . SER A 1 97 ? 14.333 27.584 30.976 1.00 31.48 97 SER A N 1
ATOM 754 C CA . SER A 1 97 ? 14.816 26.299 31.530 1.00 31.48 97 SER A CA 1
ATOM 755 C C . SER A 1 97 ? 13.798 25.593 32.434 1.00 31.48 97 SER A C 1
ATOM 757 O O . SER A 1 97 ? 13.402 26.121 33.470 1.00 31.48 97 SER A O 1
ATOM 759 N N . SER A 1 98 ? 13.558 24.317 32.101 1.00 33.59 98 SER A N 1
ATOM 760 C CA . SER A 1 98 ? 13.149 23.210 32.990 1.00 33.59 98 SER A CA 1
ATOM 761 C C . SER A 1 98 ? 11.691 23.247 33.491 1.00 33.59 98 SER A C 1
ATOM 763 O O . SER A 1 98 ? 11.174 24.283 33.871 1.00 33.59 98 SER A O 1
ATOM 765 N N . THR A 1 99 ? 10.901 22.175 33.541 1.00 28.50 99 THR A N 1
ATOM 766 C CA . THR A 1 99 ? 11.128 20.722 33.672 1.00 28.50 99 THR A CA 1
ATOM 767 C C . THR A 1 99 ? 9.771 20.097 33.255 1.00 28.50 99 THR A C 1
ATOM 769 O O . THR A 1 99 ? 8.736 20.694 33.531 1.00 28.50 99 THR A O 1
ATOM 772 N N . THR A 1 100 ? 9.639 19.020 32.476 1.00 31.09 100 THR A N 1
ATOM 773 C CA . THR A 1 100 ? 9.920 17.635 32.879 1.00 31.09 100 THR A CA 1
ATOM 774 C C . THR A 1 100 ? 9.918 16.737 31.635 1.00 31.09 100 THR A C 1
ATOM 776 O O . THR A 1 100 ? 8.878 16.270 31.178 1.00 31.09 100 THR A O 1
ATOM 779 N N . THR A 1 101 ? 11.102 16.482 31.082 1.00 34.22 101 THR A N 1
ATOM 780 C CA . THR A 1 101 ? 11.394 15.260 30.324 1.00 34.22 101 THR A CA 1
ATOM 781 C C . THR A 1 101 ? 12.052 14.287 31.286 1.00 34.22 101 THR A C 1
ATOM 783 O O . THR A 1 101 ? 13.238 14.414 31.594 1.00 34.22 101 THR A O 1
ATOM 786 N N . GLU A 1 102 ? 11.278 13.330 31.782 1.00 37.56 102 GLU A N 1
ATOM 787 C CA . GLU A 1 102 ? 11.819 12.173 32.482 1.00 37.56 102 GLU A CA 1
ATOM 788 C C . GLU A 1 102 ? 12.427 11.195 31.465 1.00 37.56 102 GLU A C 1
ATOM 790 O O . GLU A 1 102 ? 11.751 10.631 30.609 1.00 37.56 102 GLU A O 1
ATOM 795 N N . SER A 1 103 ? 13.757 11.103 31.558 1.00 46.97 103 SER A N 1
ATOM 796 C CA . SER A 1 103 ? 14.577 9.886 31.515 1.00 46.97 103 SER A CA 1
ATOM 797 C C . SER A 1 103 ? 14.397 8.906 30.345 1.00 46.97 103 SER A C 1
ATOM 799 O O . SER A 1 103 ? 13.597 7.989 30.418 1.00 46.97 103 SER A O 1
ATOM 801 N N . ILE A 1 104 ? 15.290 8.991 29.343 1.00 40.66 104 ILE A N 1
ATOM 802 C CA . ILE A 1 104 ? 16.341 7.976 29.082 1.00 40.66 104 ILE A CA 1
ATOM 803 C C . ILE A 1 104 ? 17.525 8.695 28.408 1.00 40.66 104 ILE A C 1
ATOM 805 O O . ILE A 1 104 ? 17.625 8.772 27.184 1.00 40.66 104 ILE A O 1
ATOM 809 N N . ALA A 1 105 ? 18.458 9.211 29.209 1.00 46.09 105 ALA A N 1
ATOM 810 C CA . ALA A 1 105 ? 19.788 9.560 28.724 1.00 46.09 105 ALA A CA 1
ATOM 811 C C . ALA A 1 105 ? 20.554 8.256 28.461 1.00 46.09 105 ALA A C 1
ATOM 813 O O . ALA A 1 105 ? 21.208 7.712 29.347 1.00 46.09 105 ALA A O 1
ATOM 814 N N . LYS A 1 106 ? 20.448 7.716 27.243 1.00 44.50 106 LYS A N 1
ATOM 815 C CA . LYS A 1 106 ? 21.375 6.685 26.775 1.00 44.50 106 LYS A CA 1
ATOM 816 C C . LYS A 1 106 ? 22.560 7.405 26.143 1.00 44.50 106 LYS A C 1
ATOM 818 O O . LYS A 1 106 ? 22.565 7.671 24.942 1.00 44.50 106 LYS A O 1
ATOM 823 N N . GLY A 1 107 ? 23.531 7.766 26.982 1.00 51.22 107 GLY A N 1
ATOM 824 C CA . GLY A 1 107 ? 24.868 8.132 26.528 1.00 51.22 107 GLY A CA 1
ATOM 825 C C . GLY A 1 107 ? 25.369 7.003 25.639 1.00 51.22 107 GLY A C 1
ATOM 826 O O . GLY A 1 107 ? 25.671 5.912 26.112 1.00 51.22 107 GLY A O 1
ATOM 827 N N . THR A 1 108 ? 25.310 7.221 24.331 1.00 60.56 108 THR A N 1
ATOM 828 C CA . THR A 1 108 ? 25.854 6.284 23.360 1.00 60.56 108 THR A CA 1
ATOM 829 C C . THR A 1 108 ? 27.244 6.816 23.103 1.00 60.56 108 THR A C 1
ATOM 831 O O . THR A 1 108 ? 27.387 7.839 22.437 1.00 60.56 108 THR A O 1
ATOM 834 N N . ASP A 1 109 ? 28.250 6.193 23.717 1.00 71.62 109 ASP A N 1
ATOM 835 C CA . ASP A 1 109 ? 29.649 6.545 23.495 1.00 71.62 109 ASP A CA 1
ATOM 836 C C . ASP A 1 109 ? 29.882 6.674 21.987 1.00 71.62 109 ASP A C 1
ATOM 838 O O . ASP A 1 109 ? 29.420 5.827 21.216 1.00 71.62 109 ASP A O 1
ATOM 842 N N . ASN A 1 110 ? 30.584 7.719 21.542 1.00 76.06 110 ASN A N 1
ATOM 843 C CA . ASN A 1 110 ? 30.816 7.987 20.115 1.00 76.06 110 ASN A CA 1
ATOM 844 C C . ASN A 1 110 ? 31.353 6.749 19.365 1.00 76.06 110 ASN A C 1
ATOM 846 O O . ASN A 1 110 ? 31.072 6.554 18.186 1.00 76.06 110 ASN A O 1
ATOM 850 N N . HIS A 1 111 ? 32.052 5.859 20.077 1.00 79.69 111 HIS A N 1
ATOM 851 C CA . HIS A 1 111 ? 32.491 4.554 19.592 1.00 79.69 111 HIS A CA 1
ATOM 852 C C . HIS A 1 111 ? 31.334 3.634 19.155 1.00 79.69 111 HIS A C 1
ATOM 854 O O . HIS A 1 111 ? 31.391 3.026 18.089 1.00 79.69 111 HIS A O 1
ATOM 860 N N . SER A 1 112 ? 30.254 3.553 19.935 1.00 83.62 112 SER A N 1
ATOM 861 C CA . SER A 1 112 ? 29.081 2.740 19.601 1.00 83.62 112 SER A CA 1
ATOM 862 C C . SER A 1 112 ? 28.340 3.292 18.376 1.00 83.62 112 SER A C 1
ATOM 864 O O . SER A 1 112 ? 27.947 2.517 17.504 1.00 83.62 112 SER A O 1
ATOM 866 N N . LEU A 1 113 ? 28.245 4.620 18.229 1.00 85.50 113 LEU A N 1
ATOM 867 C CA . LEU A 1 113 ? 27.671 5.240 17.027 1.00 85.50 113 LEU A CA 1
ATOM 868 C C . LEU A 1 113 ? 28.515 4.980 15.772 1.00 85.50 113 LEU A C 1
ATOM 870 O O . LEU A 1 113 ? 27.959 4.640 14.728 1.00 85.50 113 LEU A O 1
ATOM 874 N N . ILE A 1 114 ? 29.846 5.072 15.871 1.00 88.19 114 ILE A N 1
ATOM 875 C CA . ILE A 1 114 ? 30.759 4.783 14.752 1.00 88.19 114 ILE A CA 1
ATOM 876 C C . ILE A 1 114 ? 30.609 3.329 14.284 1.00 88.19 114 ILE A C 1
ATOM 878 O O . ILE A 1 114 ? 30.536 3.078 13.080 1.00 88.19 114 ILE A O 1
ATOM 882 N N . VAL A 1 115 ? 30.504 2.372 15.213 1.00 91.44 115 VAL A N 1
ATOM 883 C CA . VAL A 1 115 ? 30.302 0.953 14.877 1.00 91.44 115 VAL A CA 1
ATOM 884 C C . VAL A 1 115 ? 28.973 0.741 14.149 1.00 91.44 115 VAL A C 1
ATOM 886 O O . VAL A 1 115 ? 28.936 0.039 13.139 1.00 91.44 115 VAL A O 1
ATOM 889 N N . ILE A 1 116 ? 27.894 1.380 14.610 1.00 91.38 116 ILE A N 1
ATOM 890 C CA . ILE A 1 116 ? 26.575 1.271 13.972 1.00 91.38 116 ILE A CA 1
ATOM 891 C C . ILE A 1 116 ? 26.609 1.853 12.555 1.00 91.38 116 ILE A C 1
ATOM 893 O O . ILE A 1 116 ? 26.162 1.194 11.617 1.00 91.38 116 ILE A O 1
ATOM 897 N N . ILE A 1 117 ? 27.171 3.053 12.375 1.00 93.62 117 ILE A N 1
ATOM 898 C CA . ILE A 1 117 ? 27.275 3.695 11.055 1.00 93.62 117 ILE A CA 1
ATOM 899 C C . ILE A 1 117 ? 28.112 2.832 10.105 1.00 93.62 117 ILE A C 1
ATOM 901 O O . ILE A 1 117 ? 27.698 2.592 8.972 1.00 93.62 117 ILE A O 1
ATOM 905 N N . SER A 1 118 ? 29.248 2.308 10.573 1.00 94.62 118 SER A N 1
ATOM 906 C CA . SER A 1 118 ? 30.107 1.412 9.791 1.00 94.62 118 SER A CA 1
ATOM 907 C C . SER A 1 118 ? 29.356 0.157 9.328 1.00 94.62 118 SER A C 1
ATOM 909 O O . SER A 1 118 ? 29.359 -0.167 8.139 1.00 94.62 118 SER A O 1
ATOM 911 N N . LEU A 1 119 ? 28.623 -0.502 10.233 1.00 95.81 119 LEU A N 1
ATOM 912 C CA . LEU A 1 119 ? 27.822 -1.686 9.914 1.00 95.81 119 LEU A CA 1
ATOM 913 C C . LEU A 1 119 ? 26.748 -1.380 8.857 1.00 95.81 119 LEU A C 1
ATOM 915 O O . LEU A 1 119 ? 26.590 -2.128 7.891 1.00 95.81 119 LEU A O 1
ATOM 919 N N . VAL A 1 120 ? 26.030 -0.264 9.016 1.00 97.00 120 VAL A N 1
ATOM 920 C CA . VAL A 1 120 ? 24.987 0.170 8.074 1.00 97.00 120 VAL A CA 1
ATOM 921 C C . VAL A 1 120 ? 25.583 0.461 6.695 1.00 97.00 120 VAL A C 1
ATOM 923 O O . VAL A 1 120 ? 25.027 0.020 5.687 1.00 97.00 120 VAL A O 1
ATOM 926 N N . CYS A 1 121 ? 26.735 1.133 6.633 1.00 97.00 121 CYS A N 1
ATOM 927 C CA . CYS A 1 121 ? 27.443 1.401 5.383 1.00 97.00 121 CYS A CA 1
ATOM 928 C C . CYS A 1 121 ? 27.859 0.108 4.666 1.00 97.00 121 CYS A C 1
ATOM 930 O O . CYS A 1 121 ? 27.640 -0.017 3.461 1.00 97.00 121 CYS A O 1
ATOM 932 N N . ILE A 1 122 ? 28.396 -0.879 5.391 1.00 97.44 122 ILE A N 1
ATOM 933 C CA . ILE A 1 122 ? 28.798 -2.172 4.813 1.00 97.44 122 ILE A CA 1
ATOM 934 C C . ILE A 1 122 ? 27.588 -2.900 4.215 1.00 97.44 122 ILE A C 1
ATOM 936 O O . ILE A 1 122 ? 27.652 -3.382 3.082 1.00 97.44 122 ILE A O 1
ATOM 940 N N . ILE A 1 123 ? 26.465 -2.938 4.939 1.00 97.62 123 ILE A N 1
ATOM 941 C CA . ILE A 1 123 ? 25.230 -3.573 4.460 1.00 97.62 123 ILE A CA 1
ATOM 942 C C . ILE A 1 123 ? 24.703 -2.852 3.213 1.00 97.62 123 ILE A C 1
ATOM 944 O O . ILE A 1 123 ? 24.342 -3.507 2.234 1.00 97.62 123 ILE A O 1
ATOM 948 N N . ALA A 1 124 ? 24.696 -1.517 3.210 1.00 97.50 124 ALA A N 1
ATOM 949 C CA . ALA A 1 124 ? 24.249 -0.733 2.062 1.00 97.50 124 ALA A CA 1
ATOM 950 C C . ALA A 1 124 ? 25.095 -1.022 0.809 1.00 97.50 124 ALA A C 1
ATOM 952 O O . ALA A 1 124 ? 24.543 -1.281 -0.262 1.00 97.50 124 ALA A O 1
ATOM 953 N N . VAL A 1 125 ? 26.424 -1.059 0.947 1.00 97.94 125 VAL A N 1
ATOM 954 C CA . VAL A 1 125 ? 27.339 -1.398 -0.155 1.00 97.94 125 VAL A CA 1
ATOM 955 C C . VAL A 1 125 ? 27.100 -2.826 -0.651 1.00 97.94 125 VAL A C 1
ATOM 957 O O . VAL A 1 125 ? 27.025 -3.044 -1.861 1.00 97.94 125 VAL A O 1
ATOM 960 N N . ALA A 1 126 ? 26.910 -3.794 0.249 1.00 97.62 126 ALA A N 1
ATOM 961 C CA . ALA A 1 126 ? 26.620 -5.177 -0.126 1.00 97.62 126 ALA A CA 1
ATOM 962 C C . ALA A 1 126 ? 25.312 -5.298 -0.928 1.00 97.62 126 ALA A C 1
ATOM 964 O O . ALA A 1 126 ? 25.281 -5.962 -1.964 1.00 97.62 126 ALA A O 1
ATOM 965 N N . VAL A 1 127 ? 24.246 -4.607 -0.509 1.00 98.12 127 VAL A N 1
ATOM 966 C CA . VAL A 1 127 ? 22.964 -4.580 -1.233 1.00 98.12 127 VAL A CA 1
ATOM 967 C C . VAL A 1 127 ? 23.127 -3.957 -2.620 1.00 98.12 127 VAL A C 1
ATOM 969 O O . VAL A 1 127 ? 22.626 -4.509 -3.599 1.00 98.12 127 VAL A O 1
ATOM 972 N N . ILE A 1 128 ? 23.867 -2.852 -2.733 1.00 98.12 128 ILE A N 1
ATOM 973 C CA . ILE A 1 128 ? 24.150 -2.207 -4.023 1.00 98.12 128 ILE A CA 1
ATOM 974 C C . ILE A 1 128 ? 24.912 -3.163 -4.951 1.00 98.12 128 ILE A C 1
ATOM 976 O O . ILE A 1 128 ? 24.545 -3.307 -6.120 1.00 98.12 128 ILE A O 1
ATOM 980 N N . MET A 1 129 ? 25.916 -3.877 -4.436 1.00 97.75 129 MET A N 1
ATOM 981 C CA . MET A 1 129 ? 26.658 -4.879 -5.206 1.00 97.75 129 MET A CA 1
ATOM 982 C C . MET A 1 129 ? 25.758 -6.029 -5.666 1.00 97.75 129 MET A C 1
ATOM 984 O O . MET A 1 129 ? 25.818 -6.413 -6.834 1.00 97.75 129 MET A O 1
ATOM 988 N N . LEU A 1 130 ? 24.872 -6.535 -4.802 1.00 97.69 130 LEU A N 1
ATOM 989 C CA . LEU A 1 130 ? 23.898 -7.567 -5.169 1.00 97.69 130 LEU A CA 1
ATOM 990 C C . LEU A 1 130 ? 22.938 -7.086 -6.259 1.00 97.69 130 LEU A C 1
ATOM 992 O O . LEU A 1 130 ? 22.679 -7.827 -7.205 1.00 97.69 130 LEU A O 1
ATOM 996 N N . ILE A 1 131 ? 22.457 -5.842 -6.177 1.00 98.06 131 ILE A N 1
ATOM 997 C CA . ILE A 1 131 ? 21.614 -5.243 -7.218 1.00 98.06 131 ILE A CA 1
ATOM 998 C C . ILE A 1 131 ? 22.388 -5.162 -8.536 1.00 98.06 131 ILE A C 1
ATOM 1000 O O . ILE A 1 131 ? 21.873 -5.599 -9.561 1.00 98.06 131 ILE A O 1
ATOM 1004 N N . ILE A 1 132 ? 23.631 -4.668 -8.534 1.00 97.50 132 ILE A N 1
ATOM 1005 C CA . ILE A 1 132 ? 24.450 -4.589 -9.754 1.00 97.50 132 ILE A CA 1
ATOM 1006 C C . ILE A 1 132 ? 24.666 -5.980 -10.358 1.00 97.50 132 ILE A C 1
ATOM 1008 O O . ILE A 1 132 ? 24.501 -6.152 -11.567 1.00 97.50 132 ILE A O 1
ATOM 1012 N N . VAL A 1 133 ? 25.007 -6.980 -9.541 1.00 97.38 133 VAL A N 1
ATOM 1013 C CA . VAL A 1 133 ? 25.191 -8.364 -9.996 1.00 97.38 133 VAL A CA 1
ATOM 1014 C C . VAL A 1 133 ? 23.890 -8.914 -10.570 1.00 97.38 133 VAL A C 1
ATOM 1016 O O . VAL A 1 133 ? 23.902 -9.448 -11.676 1.00 97.38 133 VAL A O 1
ATOM 1019 N N . PHE A 1 134 ? 22.763 -8.727 -9.886 1.00 96.88 134 PHE A N 1
ATOM 1020 C CA . PHE A 1 134 ? 21.454 -9.176 -10.354 1.00 96.88 134 PHE A CA 1
ATOM 1021 C C . PHE A 1 134 ? 21.061 -8.509 -11.678 1.00 96.88 134 PHE A C 1
ATOM 1023 O O . PHE A 1 134 ? 20.601 -9.177 -12.603 1.00 96.88 134 PHE A O 1
ATOM 1030 N N . LEU A 1 135 ? 21.306 -7.204 -11.821 1.00 95.75 135 LEU A N 1
ATOM 1031 C CA . LEU A 1 135 ? 21.072 -6.475 -13.066 1.00 95.75 135 LEU A CA 1
ATOM 1032 C C . LEU A 1 135 ? 21.983 -6.973 -14.196 1.00 95.75 135 LEU A C 1
ATOM 1034 O O . LEU A 1 135 ? 21.517 -7.130 -15.325 1.00 95.75 135 LEU A O 1
ATOM 1038 N N . ARG A 1 136 ? 23.259 -7.270 -13.910 1.00 95.62 136 ARG A N 1
ATOM 1039 C CA . ARG A 1 136 ? 24.190 -7.864 -14.884 1.00 95.62 136 ARG A CA 1
ATOM 1040 C C . ARG A 1 136 ? 23.747 -9.261 -15.304 1.00 95.62 136 ARG A C 1
ATOM 1042 O O . ARG A 1 136 ? 23.692 -9.532 -16.500 1.00 95.62 136 ARG A O 1
ATOM 1049 N N . GLN A 1 137 ? 23.389 -10.119 -14.352 1.00 93.00 137 GLN A N 1
ATOM 1050 C CA . GLN A 1 137 ? 22.890 -11.465 -14.630 1.00 93.00 137 GLN A CA 1
ATOM 1051 C C . GLN A 1 137 ? 21.615 -11.414 -15.466 1.00 93.00 137 GLN A C 1
ATOM 1053 O O . GLN A 1 137 ? 21.527 -12.087 -16.487 1.00 93.00 137 GLN A O 1
ATOM 1058 N N . ARG A 1 138 ? 20.663 -10.546 -15.107 1.00 94.44 138 ARG A N 1
ATOM 1059 C CA . ARG A 1 138 ? 19.437 -10.349 -15.884 1.00 94.44 138 ARG A CA 1
ATOM 1060 C C . ARG 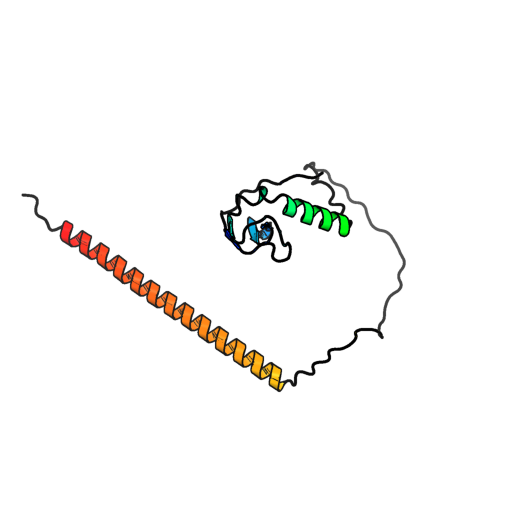A 1 138 ? 19.732 -9.836 -17.291 1.00 94.44 138 ARG A C 1
ATOM 1062 O O . ARG A 1 138 ? 19.108 -10.290 -18.242 1.00 94.44 138 ARG A O 1
ATOM 1069 N N . LYS A 1 139 ? 20.701 -8.930 -17.453 1.00 92.50 139 LYS A N 1
ATOM 1070 C CA . LYS A 1 139 ? 21.132 -8.453 -18.775 1.00 92.50 139 LYS A CA 1
ATOM 1071 C C . LYS A 1 139 ? 21.726 -9.585 -19.618 1.00 92.50 139 LYS A C 1
ATOM 1073 O O . LYS A 1 139 ? 21.392 -9.676 -20.794 1.00 92.50 139 LYS A O 1
ATOM 1078 N N . LEU A 1 140 ? 22.566 -10.443 -19.035 1.00 90.38 140 LEU A N 1
ATOM 1079 C CA . LEU A 1 140 ? 23.131 -11.607 -19.729 1.00 90.38 140 LEU A CA 1
ATOM 1080 C C . LEU A 1 140 ? 22.052 -12.628 -20.092 1.00 90.38 140 LEU A C 1
ATOM 1082 O O . LEU A 1 140 ? 22.021 -13.099 -21.225 1.00 90.38 140 LEU A O 1
ATOM 1086 N N . TYR A 1 141 ? 21.129 -12.903 -19.171 1.00 88.94 141 TYR A N 1
ATOM 1087 C CA . TYR A 1 141 ? 19.983 -13.772 -19.416 1.00 88.94 141 TYR A CA 1
ATOM 1088 C C . TYR A 1 141 ? 19.117 -13.253 -20.572 1.00 88.94 141 TYR A C 1
ATOM 1090 O O . TYR A 1 141 ? 18.834 -13.984 -21.517 1.00 88.94 141 TYR A O 1
ATOM 1098 N N . ASN A 1 142 ? 18.772 -11.964 -20.553 1.00 88.25 142 ASN A N 1
ATOM 1099 C CA . ASN A 1 142 ? 17.997 -11.338 -21.622 1.00 88.25 142 ASN A CA 1
ATOM 1100 C C . ASN A 1 142 ? 18.747 -11.342 -22.964 1.00 88.25 142 ASN A C 1
ATOM 1102 O O . ASN A 1 142 ? 18.125 -11.469 -24.015 1.00 88.25 142 ASN A O 1
ATOM 1106 N N . ASN A 1 143 ? 20.077 -11.197 -22.950 1.00 87.94 143 ASN A N 1
ATOM 1107 C CA . ASN A 1 143 ? 20.876 -11.258 -24.173 1.00 87.94 143 ASN A CA 1
ATOM 1108 C C . ASN A 1 143 ? 20.880 -12.675 -24.768 1.00 87.94 143 ASN A C 1
ATOM 1110 O O . ASN A 1 143 ? 20.756 -12.823 -25.978 1.00 87.94 143 ASN A O 1
ATOM 1114 N N . MET A 1 144 ? 20.954 -13.709 -23.923 1.00 84.44 144 MET A N 1
ATOM 1115 C CA . MET A 1 144 ? 20.856 -15.109 -24.351 1.00 84.44 144 MET A CA 1
ATOM 1116 C C . MET A 1 144 ? 19.496 -15.438 -24.970 1.00 84.44 144 MET A C 1
ATOM 1118 O O . MET A 1 144 ? 19.440 -16.151 -25.969 1.00 84.44 144 MET A O 1
ATOM 1122 N N . ASP A 1 145 ? 18.406 -14.918 -24.404 1.00 82.12 145 ASP A N 1
ATOM 1123 C CA . ASP A 1 145 ? 17.065 -15.096 -24.966 1.00 82.12 145 ASP A CA 1
ATOM 1124 C C . ASP A 1 145 ? 16.949 -14.430 -26.345 1.00 82.12 145 ASP A C 1
ATOM 1126 O O . ASP A 1 145 ? 16.534 -15.059 -27.318 1.00 82.12 145 ASP A O 1
ATOM 1130 N N . ARG A 1 146 ? 17.459 -13.196 -26.472 1.00 80.31 146 ARG A N 1
ATOM 1131 C CA . ARG A 1 146 ? 17.484 -12.466 -27.747 1.00 80.31 146 ARG A CA 1
ATOM 1132 C C . ARG A 1 146 ? 18.283 -13.193 -28.834 1.00 80.31 146 ARG A C 1
ATOM 1134 O O . ARG A 1 146 ? 17.817 -13.273 -29.967 1.00 80.31 146 ARG A O 1
ATOM 1141 N N . SER A 1 147 ? 19.449 -13.750 -28.499 1.00 83.38 147 SER A N 1
ATOM 1142 C CA . SER A 1 147 ? 20.247 -14.545 -29.445 1.00 83.38 147 SER A CA 1
ATOM 1143 C C . SER A 1 147 ? 19.518 -15.810 -29.907 1.00 83.38 147 SER A C 1
ATOM 1145 O O . SER A 1 147 ? 19.677 -16.226 -31.053 1.00 83.38 147 SER A O 1
ATOM 1147 N N . ARG A 1 148 ? 18.693 -16.415 -29.041 1.00 77.56 148 ARG A N 1
ATOM 1148 C CA . ARG A 1 148 ? 17.929 -17.625 -29.370 1.00 77.56 148 ARG A CA 1
ATOM 1149 C C . ARG A 1 148 ? 16.830 -17.352 -30.400 1.00 77.56 148 ARG A C 1
ATOM 1151 O O . ARG A 1 148 ? 16.641 -18.164 -31.299 1.00 77.56 148 ARG A O 1
ATOM 1158 N N . PHE A 1 149 ? 16.151 -16.207 -30.304 1.00 74.31 149 PHE A N 1
ATOM 1159 C CA . PHE A 1 149 ? 15.181 -15.774 -31.318 1.00 74.31 149 PHE A CA 1
ATOM 1160 C C . PHE A 1 149 ? 15.849 -15.510 -32.669 1.00 74.31 149 PHE A C 1
ATOM 1162 O O . PHE A 1 149 ? 15.381 -16.001 -33.690 1.00 74.31 149 PHE A O 1
ATOM 1169 N N . GLN A 1 150 ? 16.993 -14.825 -32.664 1.00 74.25 150 GLN A N 1
ATOM 1170 C CA . GLN A 1 150 ? 17.696 -14.471 -33.897 1.00 74.25 150 GLN A CA 1
ATOM 1171 C C . GLN A 1 150 ? 18.255 -15.695 -34.648 1.00 74.25 150 GLN A C 1
ATOM 1173 O O . GLN A 1 150 ? 18.332 -15.681 -35.873 1.00 74.25 150 GLN A O 1
ATOM 1178 N N . TYR A 1 151 ? 18.630 -16.759 -33.930 1.00 67.38 151 TYR A N 1
ATOM 1179 C CA . TYR A 1 151 ? 19.016 -18.034 -34.542 1.00 67.38 151 TYR A CA 1
ATOM 1180 C C . TYR A 1 151 ? 17.820 -18.749 -35.190 1.00 67.38 151 TYR A C 1
ATOM 1182 O O . TYR A 1 151 ? 17.951 -19.299 -36.278 1.00 67.38 151 TYR A O 1
ATOM 1190 N N . ARG A 1 152 ? 16.643 -18.693 -34.554 1.00 64.19 152 ARG A N 1
ATOM 1191 C CA . ARG A 1 152 ? 15.432 -19.373 -35.029 1.00 64.19 152 ARG A CA 1
ATOM 1192 C C . ARG A 1 152 ? 14.858 -18.763 -36.315 1.00 64.19 152 ARG A C 1
ATOM 1194 O O . ARG A 1 152 ? 14.374 -19.505 -37.158 1.00 64.19 152 ARG A O 1
ATOM 1201 N N . ASP A 1 153 ? 14.954 -17.446 -36.494 1.00 67.12 153 ASP A N 1
ATOM 1202 C CA . ASP A 1 153 ? 14.535 -16.792 -37.747 1.00 67.12 153 ASP A CA 1
ATOM 1203 C C . ASP A 1 153 ? 15.453 -17.141 -38.929 1.00 67.12 153 ASP A C 1
ATOM 1205 O O . ASP A 1 153 ? 15.014 -17.153 -40.079 1.00 67.12 153 ASP A O 1
ATOM 1209 N N . LYS A 1 154 ? 16.729 -17.443 -38.659 1.00 68.62 154 LYS A N 1
ATOM 1210 C CA . LYS A 1 154 ? 17.699 -17.773 -39.705 1.00 68.62 154 LYS A CA 1
ATOM 1211 C C . LYS A 1 154 ? 17.454 -19.164 -40.296 1.00 68.62 154 LYS A C 1
ATOM 1213 O O . LYS A 1 154 ? 17.466 -19.296 -41.509 1.00 68.62 154 LYS A O 1
ATOM 1218 N N . ASP A 1 155 ? 17.139 -20.145 -39.453 1.00 64.88 155 ASP A N 1
ATOM 1219 C CA . ASP A 1 155 ? 16.813 -21.519 -39.871 1.00 64.88 155 ASP A CA 1
ATOM 1220 C C . ASP A 1 155 ? 15.534 -21.569 -40.735 1.00 64.88 155 ASP A C 1
ATOM 1222 O O . ASP A 1 155 ? 15.480 -22.235 -41.762 1.00 64.88 155 ASP A O 1
ATOM 1226 N N . ASN A 1 156 ? 14.531 -20.750 -40.397 1.00 62.06 156 ASN A N 1
ATOM 1227 C CA . ASN A 1 156 ? 13.290 -20.633 -41.173 1.00 62.06 156 ASN A CA 1
ATOM 1228 C C . ASN A 1 156 ? 13.445 -19.908 -42.526 1.00 62.06 156 ASN A C 1
ATOM 1230 O O . ASN A 1 156 ? 12.507 -19.909 -43.320 1.00 62.06 156 ASN A O 1
ATOM 1234 N N . SER A 1 157 ? 14.573 -19.237 -42.775 1.00 63.44 157 SER A N 1
ATOM 1235 C CA . SER A 1 157 ? 14.799 -18.469 -44.010 1.00 63.44 157 SER A CA 1
ATOM 1236 C C . SER A 1 157 ? 15.529 -19.270 -45.092 1.00 63.44 157 SER A C 1
ATOM 1238 O O . SER A 1 157 ? 15.552 -18.840 -46.244 1.00 63.44 157 SER A O 1
ATOM 1240 N N . ASP A 1 158 ? 16.110 -20.416 -44.730 1.00 68.50 158 ASP A N 1
ATOM 1241 C CA . ASP A 1 158 ? 16.914 -21.257 -45.620 1.00 68.50 158 ASP A CA 1
ATOM 1242 C C . ASP A 1 158 ? 16.123 -22.465 -46.175 1.00 68.50 158 ASP A C 1
ATOM 1244 O O . ASP A 1 158 ? 16.707 -23.320 -46.839 1.00 68.50 158 ASP A O 1
ATOM 1248 N N . GLU A 1 159 ? 14.803 -22.550 -45.949 1.00 66.62 159 GLU A N 1
ATOM 1249 C CA . GLU A 1 159 ? 13.956 -23.597 -46.541 1.00 66.62 159 GLU A CA 1
ATOM 1250 C C . GLU A 1 159 ? 13.618 -23.246 -48.012 1.00 66.62 159 GLU A C 1
ATOM 1252 O O . GLU A 1 159 ? 12.908 -22.266 -48.266 1.00 66.62 159 GLU A O 1
ATOM 1257 N N . PRO A 1 160 ? 14.127 -23.991 -49.018 1.00 64.38 160 PRO A N 1
ATOM 1258 C CA . PRO A 1 160 ? 13.802 -23.731 -50.414 1.00 64.38 160 PRO A CA 1
ATOM 1259 C C . PRO A 1 160 ? 12.359 -24.155 -50.705 1.00 64.38 160 PRO A C 1
ATOM 1261 O O . PRO A 1 160 ? 11.982 -25.304 -50.485 1.00 64.38 160 PRO A O 1
ATOM 1264 N N . PHE A 1 161 ? 11.569 -23.222 -51.243 1.00 60.19 161 PHE A N 1
ATOM 1265 C CA . PHE A 1 161 ? 10.246 -23.495 -51.802 1.00 60.19 161 PHE A CA 1
ATOM 1266 C C . PHE A 1 161 ? 10.376 -24.522 -52.936 1.00 60.19 161 PHE A C 1
ATOM 1268 O O . PHE A 1 161 ? 10.886 -24.200 -54.012 1.00 60.19 161 PHE A O 1
ATOM 1275 N N . LEU A 1 162 ? 9.949 -25.752 -52.655 1.00 55.06 162 LEU A N 1
ATOM 1276 C CA . LEU A 1 162 ? 9.768 -26.839 -53.617 1.00 55.06 162 LEU A CA 1
ATOM 1277 C C . LEU A 1 162 ? 8.335 -26.828 -54.155 1.00 55.06 162 LEU A C 1
ATOM 1279 O O . LEU A 1 162 ? 7.404 -26.637 -53.339 1.00 55.06 162 LEU A O 1
#

=== Feature glossary ===
The record interleaves many kinds of information about one protein. Here is each kind framed as the question it answers.

Q: What are the backbone torsion angles?
A: φ (phi) and ψ (psi) are the two rotatable backbone dihedrals per residue: φ is the C(i-1)–N–Cα–C torsion, ψ is the N–Cα–C–N(i+1) torsion, both in degrees on (−180°, 180°]. α-helical residues cluster near (−60°, −45°); β-strand residues near (−120°, +130°). A Ramachandran plot is simply a scatter of (φ, ψ) for every residue.

Q: What is the amino-acid chain?
A: This is the polypeptide sequence — one letter per residue, N-terminus first. Length ranges from a few dozen residues for small domains to over a thousand for large multi-domain proteins.

Q: How mobile is each atom in the crystal?
A: For experimental (PDB) structures, the B-factor (temperature factor) quantifies the positional spread of each atom in the crystal — a combination of thermal vibration and static disorder — in units of Å². High B-factors mark flexible loops or poorly resolved regions; low B-factors mark the rigid, well-ordered core.

Q: Are the domains correctly placed relative to each other?
A: Predicted Aligned Error (PAE) is an AlphaFold confidence matrix: entry (i, j) is the expected error in the position of residue j, in ångströms, when the prediction is superimposed on the true structure at residue i. Low PAE within a block of residues means that block is internally rigid and well-predicted; high PAE between two blocks means their relative placement is uncertain even if each block individually is confident.

Q: How confident is the AlphaFold model at each residue?
A: pLDDT is the predicted lDDT-Cα score: AlphaFold's confidence that the local environment of each residue (all inter-atomic distances within 15 Å) is correctly placed. It is a per-residue number between 0 and 100, with higher meaning more reliable.

Q: What family and function is it annotated with?
A: Functional annotations link the protein to curated databases. InterPro entries identify conserved domains and families by matching the sequence against member-database signatures (Pfam, PROSITE, CDD, …). Gene Ontology (GO) terms describe molecular function, biological process, and cellular component in a controlled vocabulary. CATH places the structure in a hierarchical fold classification (Class/Architecture/Topology/Homologous-superfamily). The organism is the source species.

Q: How big and how compact is the whole molecule?
A: Three whole-structure scalars: the radius of gyration (RMS distance of Cα from centroid, in Å), the count of Cα–Cα contacts (pairs closer than 8 Å and separated by more than four residues in sequence — i.e. tertiary, not local, contacts), and the bounding-box dimensions. Together they distinguish compact globular folds from extended fibres or disordered chains.

Q: What known structures does this most resemble?
A: The Foldseek neighbor list gives the closest experimentally determined structures in the PDB, ranked by structural alignment. TM-score near 1 means near-identical fold; near 0.3 means only rough topology match. This is how one finds what a novel AlphaFold prediction most resembles in the solved-structure universe.

Q: Which residues are buried vs exposed?
A: SASA measures how much of the protein is reachable by solvent. It is computed by rolling a water-sized probe over the atomic surface and summing the exposed area (Å²). Per-residue SASA distinguishes core (buried, low SASA) from surface (exposed, high SASA) residues; total SASA is a whole-molecule size measure.

Q: Which residues are in helices, strands, or loops?
A: Eight-state secondary structure (DSSP): H is the canonical α-helix, G the tighter 3₁₀-helix, I the wider π-helix; E/B are β-structure, T and S are turns and bend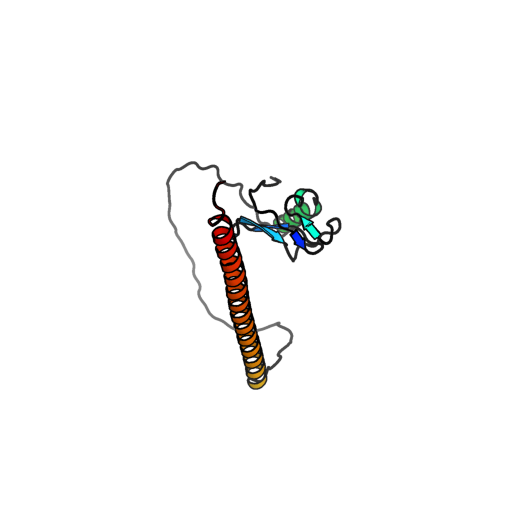s, and '-' is everything else. DSSP derives these from the pattern of main-chain N–H···O=C hydrogen bonds, not from the sequence.

Q: Where is each backbone atom in 3D?
A: Structure coordinates are given as an mmCIF _atom_site loop: one row per atom with element, residue name, chain id, sequence number, and x/y/z position in Å. Only the four main-chain atoms per residue are included here; side chains are omitted to keep the record compact.

Q: What if only a Cα trace is available?
A: Three-state secondary structure (P-SEA) collapses the eight DSSP classes into helix (a), strand (b), and coil (c). P-SEA assigns these from Cα geometry alone — distances and angles — without requiring backbone oxygens, so it works on any Cα trace.

Q: What do the rendered images show?
A: The six renders are orthographic views along the three Cartesian axes in both directions. Representation (cartoon, sticks, or surface) and color scheme (sequence-rainbow or by-chain) vary across proteins so the training set covers all the common visualization conventions.

Q: What does the local fold look like, residue by residue?
A: Foldseek's 3Di representation compresses backbone geometry into a per-residue letter drawn from a learned twenty-state alphabet. It captures the tertiary interaction pattern around each residue — which residues are packed against it in space, regardless of where they are in sequence.

Q: What do the diagnostic plots show?
A: The contact map is a binary N×N matrix image: pixel (i, j) is dark where Cα_i and Cα_j are within 8 Å and |i−j|>4. Because the |i−j|>4 filter removes local helical contacts, off-diagonal stripes parallel to the main diagonal indicate parallel β-sheets; stripes perpendicular to it indicate antiparallel β-sheets. The Ramachandran plot scatters every residue's (φ, ψ) pair against the sterically allowed regions. The PAE heatmap renders the predicted-aligned-error matrix.